Protein AF-A0AAV0PV82-F1 (afdb_monomer)

Solvent-accessible surface area (backbone atoms only — not comparable to full-atom values): 4302 Å² total; per-residue (Å²): 133,84,84,69,77,76,67,70,74,82,79,73,79,73,84,84,83,54,62,71,63,41,50,56,54,46,52,52,52,31,52,76,66,68,47,39,59,52,68,73,73,50,80,73,80,78,58,84,80,78,66,80,80,72,81,84,70,80,88,85,129

Organism: NCBI:txid586396

pLDDT: mean 74.52, std 16.82, range [39.88, 95.44]

Radius of gyration: 19.86 Å; Cα contacts (8 Å, |Δi|>4): 14; chains: 1; bounding box: 38×41×44 Å

Se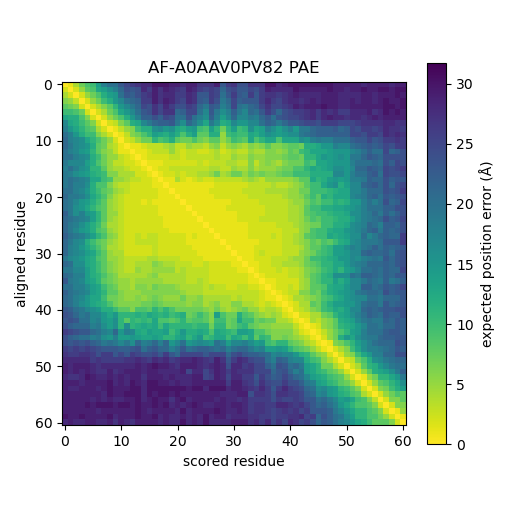condary structure (DSSP, 8-state):
-----------PPPP-S-HHHHHHHHHHHHHTTTTHHHHHH-PPPPPTTSS----SS----

Structure (mmCIF, N/CA/C/O backbone):
data_AF-A0AAV0PV82-F1
#
_entry.id   AF-A0AAV0PV82-F1
#
loop_
_atom_site.group_PDB
_atom_site.id
_atom_site.type_symbol
_atom_site.label_atom_id
_atom_site.label_alt_id
_atom_site.label_comp_id
_atom_site.label_asym_id
_atom_site.label_entity_id
_atom_site.label_seq_id
_atom_site.pdbx_PDB_ins_code
_atom_site.Cartn_x
_atom_site.Cartn_y
_atom_site.Cartn_z
_atom_site.occupancy
_atom_site.B_iso_or_equiv
_atom_site.auth_seq_id
_atom_site.auth_comp_id
_atom_site.auth_asym_id
_atom_site.auth_atom_id
_atom_site.pdbx_PDB_model_num
ATOM 1 N N . MET A 1 1 ? 0.956 30.324 -14.183 1.00 40.72 1 MET A N 1
ATOM 2 C CA . MET A 1 1 ? 1.548 29.100 -13.614 1.00 40.72 1 MET A CA 1
ATOM 3 C C . MET A 1 1 ? 0.517 28.573 -12.643 1.00 40.72 1 MET A C 1
ATOM 5 O O . MET A 1 1 ? 0.330 29.188 -11.607 1.00 40.72 1 MET A O 1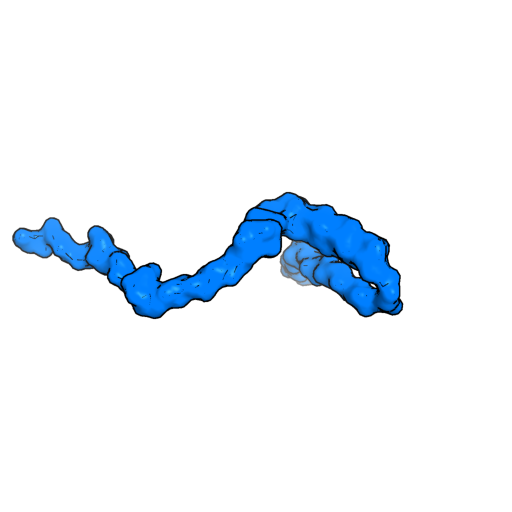
ATOM 9 N N . SER A 1 2 ? -0.277 27.588 -13.053 1.00 39.88 2 SER A N 1
ATOM 10 C CA . SER A 1 2 ? -1.342 27.069 -12.197 1.00 39.88 2 SER A CA 1
ATOM 11 C C . SER A 1 2 ? -0.707 26.148 -11.169 1.00 39.88 2 SER A C 1
ATOM 13 O O . SER A 1 2 ? -0.101 25.143 -11.539 1.00 39.88 2 SER A O 1
ATOM 15 N N . GLU A 1 3 ? -0.823 26.524 -9.901 1.00 55.97 3 GLU A N 1
ATOM 16 C CA . GLU A 1 3 ? -0.558 25.670 -8.749 1.00 55.97 3 GLU A CA 1
ATOM 17 C C . GLU A 1 3 ? -1.567 24.516 -8.772 1.00 55.97 3 GLU A C 1
ATOM 19 O O . GLU A 1 3 ? -2.617 24.540 -8.137 1.00 55.97 3 GLU A O 1
ATOM 24 N N . ASN A 1 4 ? -1.277 23.507 -9.592 1.00 52.38 4 ASN A N 1
ATOM 25 C CA . ASN A 1 4 ? -1.831 22.179 -9.417 1.00 52.38 4 ASN A CA 1
ATOM 26 C C . ASN A 1 4 ? -1.241 21.667 -8.107 1.00 52.38 4 ASN A C 1
ATOM 28 O O . ASN A 1 4 ? -0.074 21.270 -8.080 1.00 52.38 4 ASN A O 1
ATOM 32 N N . GLY A 1 5 ? -2.010 21.770 -7.023 1.00 53.56 5 GLY A N 1
ATOM 33 C CA . GLY A 1 5 ? -1.662 21.187 -5.741 1.00 53.56 5 GLY A CA 1
ATOM 34 C C . GLY A 1 5 ? -1.231 19.745 -5.968 1.00 53.56 5 GLY A C 1
ATOM 35 O O . GLY A 1 5 ? -2.055 18.886 -6.268 1.00 53.56 5 GLY A O 1
ATOM 36 N N . SER A 1 6 ? 0.075 19.500 -5.869 1.00 54.94 6 SER A N 1
ATOM 37 C CA . SER A 1 6 ? 0.661 18.171 -5.941 1.00 54.94 6 SER A CA 1
ATOM 38 C C . SER A 1 6 ? 0.311 17.444 -4.648 1.00 54.94 6 SER A C 1
ATOM 40 O O . SER A 1 6 ? 1.170 17.202 -3.803 1.00 54.94 6 SER A O 1
ATOM 42 N N . LEU A 1 7 ? -0.969 17.110 -4.480 1.00 57.19 7 LEU A N 1
ATOM 43 C CA . LEU A 1 7 ? -1.357 15.963 -3.683 1.00 57.19 7 LEU A CA 1
ATOM 44 C C . LEU A 1 7 ? -0.645 14.809 -4.369 1.00 57.19 7 LEU A C 1
ATOM 46 O O . LEU A 1 7 ? -1.020 14.447 -5.484 1.00 57.19 7 LEU A O 1
ATOM 50 N N . ALA A 1 8 ? 0.476 14.383 -3.781 1.00 58.38 8 ALA A N 1
ATOM 51 C CA . ALA A 1 8 ? 1.338 13.346 -4.319 1.00 58.38 8 ALA A CA 1
ATOM 52 C C . ALA A 1 8 ? 0.434 12.249 -4.866 1.00 58.38 8 ALA A C 1
ATOM 54 O O . ALA A 1 8 ? -0.360 11.689 -4.109 1.00 58.38 8 ALA A O 1
ATOM 55 N N . GLN A 1 9 ? 0.461 12.066 -6.190 1.00 63.97 9 GLN A N 1
ATOM 56 C CA . GLN A 1 9 ? -0.399 11.119 -6.882 1.00 63.97 9 GLN A CA 1
ATOM 57 C C . GLN A 1 9 ? -0.391 9.833 -6.066 1.00 63.97 9 GLN A C 1
ATOM 59 O O . GLN A 1 9 ? 0.681 9.258 -5.877 1.00 63.97 9 GLN A O 1
ATOM 64 N N . VAL A 1 10 ? -1.549 9.448 -5.515 1.00 63.56 10 VAL A N 1
ATOM 65 C CA . VAL A 1 10 ? 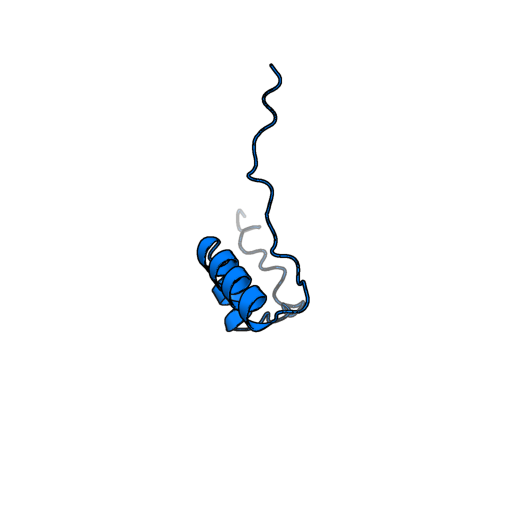-1.650 8.270 -4.653 1.00 63.56 10 VAL A CA 1
ATOM 66 C C . VAL A 1 10 ? -1.200 7.090 -5.502 1.00 63.56 10 VAL A C 1
ATOM 68 O O . VAL A 1 10 ? -1.912 6.637 -6.398 1.00 63.56 10 VAL A O 1
ATOM 71 N N . CYS A 1 11 ? 0.040 6.663 -5.293 1.00 70.50 11 CYS A N 1
ATOM 72 C CA . CYS A 1 11 ? 0.689 5.679 -6.137 1.00 70.50 11 CYS A CA 1
ATOM 73 C C . CYS A 1 11 ? 0.355 4.312 -5.555 1.00 70.50 11 CYS A C 1
ATOM 75 O O . CYS A 1 11 ? 1.192 3.672 -4.927 1.00 70.50 11 CYS A O 1
ATOM 77 N N . ILE A 1 12 ? -0.918 3.923 -5.678 1.00 83.62 12 ILE A N 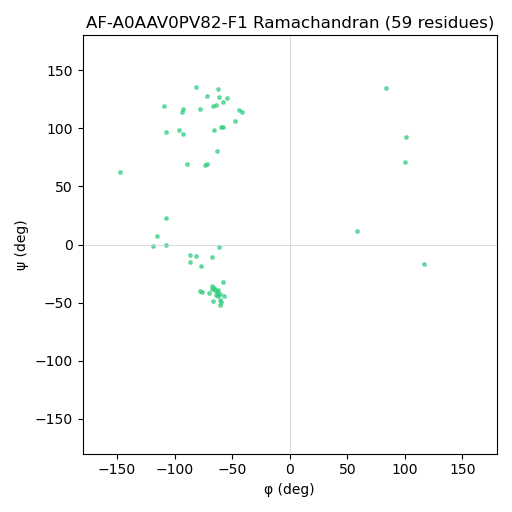1
ATOM 78 C CA . ILE A 1 12 ? -1.379 2.612 -5.231 1.00 83.62 12 ILE A CA 1
ATOM 79 C C . ILE A 1 12 ? -0.662 1.564 -6.094 1.00 83.62 12 ILE A C 1
ATOM 81 O O . ILE A 1 12 ? -0.824 1.585 -7.320 1.00 83.62 12 ILE A O 1
ATOM 85 N N . PRO A 1 13 ? 0.126 0.657 -5.492 1.00 85.44 13 PRO A N 1
ATOM 86 C CA . PRO A 1 13 ? 0.819 -0.393 -6.224 1.00 85.44 13 PRO A CA 1
ATOM 87 C C . PRO A 1 13 ? -0.165 -1.268 -7.003 1.00 85.44 13 PRO A C 1
ATOM 89 O O . PRO A 1 13 ? -1.083 -1.872 -6.442 1.00 85.44 13 PRO A O 1
ATOM 92 N N . LYS A 1 14 ? 0.033 -1.355 -8.319 1.00 88.38 14 LYS A N 1
ATOM 93 C CA . LYS A 1 14 ? -0.754 -2.233 -9.184 1.00 88.38 14 LYS A CA 1
ATOM 94 C C . LYS A 1 14 ? -0.199 -3.653 -9.108 1.00 88.38 14 LYS A C 1
ATOM 96 O O . LYS A 1 14 ? 1.006 -3.843 -9.210 1.00 88.38 14 LYS A O 1
ATOM 101 N N . PHE A 1 15 ? -1.081 -4.638 -8.986 1.00 91.75 15 PHE A N 1
ATOM 102 C CA . PHE A 1 15 ? -0.701 -6.041 -9.110 1.00 91.75 15 PHE A CA 1
ATOM 103 C C . PHE A 1 15 ? -0.382 -6.388 -10.572 1.00 91.75 15 PHE A C 1
ATOM 105 O O . PHE A 1 15 ? -1.190 -6.112 -11.467 1.00 91.75 15 PHE A O 1
ATOM 112 N N . ASP A 1 16 ? 0.784 -6.983 -10.813 1.00 90.00 16 ASP A N 1
ATOM 113 C CA . ASP A 1 16 ? 1.294 -7.339 -12.144 1.00 90.00 16 ASP A CA 1
ATOM 114 C C . ASP A 1 16 ? 1.517 -8.850 -12.344 1.00 90.00 16 ASP A C 1
ATOM 116 O O . ASP A 1 16 ? 1.848 -9.279 -13.448 1.00 90.00 16 ASP A O 1
ATOM 120 N N . GLY A 1 17 ? 1.261 -9.660 -11.314 1.00 94.69 17 GLY A N 1
ATOM 121 C CA . GLY A 1 17 ? 1.418 -11.114 -11.338 1.00 94.69 17 GLY A CA 1
ATOM 122 C C . GLY A 1 17 ? 2.476 -11.638 -10.368 1.00 94.69 17 GLY A C 1
ATOM 123 O O . GLY A 1 17 ? 2.424 -12.821 -10.033 1.00 94.69 17 GLY A O 1
ATOM 124 N N . ASP A 1 18 ? 3.376 -10.785 -9.867 1.00 95.38 18 ASP A N 1
ATOM 125 C CA . ASP A 1 18 ? 4.340 -11.155 -8.827 1.00 95.38 18 ASP A CA 1
ATOM 126 C C . ASP A 1 18 ? 3.811 -10.749 -7.445 1.00 95.38 18 ASP A C 1
ATOM 128 O O . ASP A 1 18 ? 3.860 -9.589 -7.032 1.00 95.38 18 ASP A O 1
ATOM 132 N N . TYR A 1 19 ? 3.240 -11.721 -6.732 1.00 93.88 19 TYR A N 1
ATOM 133 C CA . TYR A 1 19 ? 2.640 -11.477 -5.421 1.00 93.88 19 TYR A CA 1
ATOM 134 C C . TYR A 1 19 ? 3.680 -11.116 -4.357 1.00 93.88 19 TYR A C 1
ATOM 136 O O . TYR A 1 19 ? 3.399 -10.283 -3.496 1.00 93.88 19 TYR A O 1
ATOM 144 N N . ASP A 1 20 ? 4.874 -11.706 -4.413 1.00 95.44 20 ASP A N 1
ATOM 145 C CA . ASP A 1 20 ? 5.928 -11.471 -3.423 1.00 95.44 20 ASP A CA 1
ATOM 146 C C . ASP A 1 20 ? 6.410 -10.020 -3.528 1.00 95.44 20 ASP A C 1
ATOM 148 O O . ASP A 1 20 ? 6.383 -9.269 -2.549 1.00 95.44 20 ASP A O 1
ATOM 152 N N . HIS A 1 21 ? 6.695 -9.574 -4.757 1.00 92.75 21 HIS A N 1
ATOM 153 C CA . HIS A 1 21 ? 7.045 -8.184 -5.031 1.00 92.75 21 HIS A CA 1
ATOM 154 C C . HIS A 1 21 ? 5.905 -7.235 -4.640 1.00 92.75 21 HIS A C 1
ATOM 156 O O . HIS A 1 21 ? 6.118 -6.269 -3.900 1.00 92.75 21 HIS A O 1
ATOM 162 N N . TRP A 1 22 ? 4.687 -7.493 -5.122 1.00 93.69 22 TRP A N 1
ATOM 163 C CA . TRP A 1 22 ? 3.544 -6.614 -4.881 1.00 93.69 22 TRP A CA 1
ATOM 164 C C . TRP A 1 22 ? 3.219 -6.481 -3.388 1.00 93.69 22 TRP A C 1
ATOM 166 O O . TRP A 1 22 ? 2.982 -5.368 -2.912 1.00 93.69 22 TRP A O 1
ATOM 176 N N . SER A 1 23 ? 3.257 -7.584 -2.635 1.00 91.56 23 SER A N 1
ATOM 177 C CA . SER A 1 23 ? 2.961 -7.584 -1.199 1.00 91.56 23 SER A CA 1
ATOM 178 C C . SER A 1 23 ? 3.983 -6.776 -0.397 1.00 91.56 23 SER A C 1
ATOM 180 O O . SER A 1 23 ? 3.585 -6.006 0.475 1.00 91.56 23 SER A O 1
ATOM 182 N N . LEU A 1 24 ? 5.272 -6.849 -0.748 1.00 93.31 24 LEU A N 1
ATOM 183 C CA . LEU A 1 24 ? 6.327 -6.062 -0.108 1.00 93.31 24 LEU A CA 1
ATOM 184 C C . LEU A 1 24 ? 6.119 -4.552 -0.310 1.00 93.31 24 LEU A C 1
ATOM 186 O O . LEU A 1 24 ? 6.240 -3.763 0.633 1.00 93.31 24 LEU A O 1
ATOM 190 N N . VAL A 1 25 ? 5.774 -4.139 -1.533 1.00 92.06 25 VAL A N 1
ATOM 191 C CA . VAL A 1 25 ? 5.539 -2.723 -1.861 1.00 92.06 25 VAL A CA 1
ATOM 192 C C . VAL A 1 25 ? 4.251 -2.215 -1.205 1.00 92.06 25 VAL A C 1
ATOM 194 O O . VAL A 1 25 ? 4.242 -1.112 -0.654 1.00 92.06 25 VAL A O 1
ATOM 197 N N . MET A 1 26 ? 3.181 -3.015 -1.209 1.00 90.94 26 MET A N 1
ATOM 198 C CA . MET A 1 26 ? 1.919 -2.694 -0.532 1.00 90.94 26 MET A CA 1
ATOM 199 C C . MET A 1 26 ? 2.074 -2.595 0.987 1.00 90.94 26 MET A C 1
ATOM 201 O O . MET A 1 26 ? 1.547 -1.656 1.584 1.00 90.94 26 MET A O 1
ATOM 205 N N . GLU A 1 27 ? 2.810 -3.515 1.618 1.00 91.81 27 GLU A N 1
ATOM 206 C CA . GLU A 1 27 ? 3.076 -3.471 3.060 1.00 91.81 27 GLU A CA 1
ATOM 207 C C . GLU A 1 27 ? 3.825 -2.184 3.432 1.00 91.81 27 GLU A C 1
ATOM 209 O O . GLU A 1 27 ? 3.408 -1.463 4.344 1.00 91.81 27 GLU A O 1
ATOM 214 N N . ASN A 1 28 ? 4.886 -1.841 2.694 1.00 91.69 28 ASN A N 1
ATOM 215 C CA . ASN A 1 28 ? 5.643 -0.615 2.940 1.00 91.69 28 ASN A CA 1
ATOM 216 C C . ASN A 1 28 ? 4.791 0.648 2.721 1.00 91.69 28 ASN A C 1
ATOM 218 O O . ASN A 1 28 ? 4.851 1.584 3.521 1.00 91.69 28 ASN A O 1
ATOM 222 N N . PHE A 1 29 ? 3.964 0.664 1.671 1.00 91.06 29 PHE A N 1
ATOM 223 C CA . PHE A 1 29 ? 3.035 1.760 1.400 1.00 91.06 29 PHE A CA 1
ATOM 224 C C . PHE A 1 29 ? 2.049 1.970 2.559 1.00 91.06 29 PHE A C 1
ATOM 226 O O . PHE A 1 29 ? 1.924 3.083 3.069 1.00 91.06 29 PHE A O 1
ATOM 233 N N . LEU A 1 30 ? 1.401 0.900 3.028 1.00 90.50 30 LEU A N 1
ATOM 234 C CA . LEU A 1 30 ? 0.428 0.962 4.122 1.00 90.50 30 LEU A CA 1
ATOM 235 C C . LEU A 1 30 ? 1.072 1.355 5.456 1.00 90.50 30 LEU A C 1
ATOM 237 O O . LEU A 1 30 ? 0.470 2.111 6.220 1.00 90.50 30 LEU A O 1
ATOM 241 N N . ARG A 1 31 ? 2.297 0.893 5.737 1.00 89.00 31 ARG A N 1
ATOM 242 C CA . ARG A 1 31 ? 3.048 1.305 6.936 1.00 89.00 31 ARG A CA 1
ATOM 243 C C . ARG A 1 31 ? 3.460 2.774 6.893 1.00 89.00 31 ARG A C 1
ATOM 245 O O . ARG A 1 31 ? 3.362 3.444 7.914 1.00 89.00 31 ARG A O 1
ATOM 252 N N . SER A 1 32 ? 3.842 3.297 5.726 1.00 88.62 32 SER A N 1
ATOM 253 C CA . SER A 1 32 ? 4.156 4.725 5.540 1.00 88.62 32 SER A CA 1
ATOM 254 C C . SER A 1 32 ? 2.938 5.648 5.678 1.00 88.62 32 SER A C 1
ATOM 256 O O . SER A 1 32 ? 3.097 6.868 5.687 1.00 88.62 32 SER A O 1
ATOM 258 N N . GLN A 1 33 ? 1.731 5.090 5.716 1.00 87.44 33 GLN A N 1
ATOM 259 C CA . GLN A 1 33 ? 0.476 5.818 5.883 1.00 87.44 33 GLN A CA 1
ATOM 260 C C . GLN A 1 33 ? -0.226 5.460 7.202 1.00 87.44 33 GLN A C 1
ATOM 262 O O . GLN A 1 33 ? -1.376 5.833 7.399 1.00 87.44 33 GLN A O 1
ATOM 267 N N . GLU A 1 34 ? 0.439 4.691 8.074 1.00 87.44 34 GLU A N 1
ATOM 268 C CA . GLU A 1 34 ? -0.093 4.22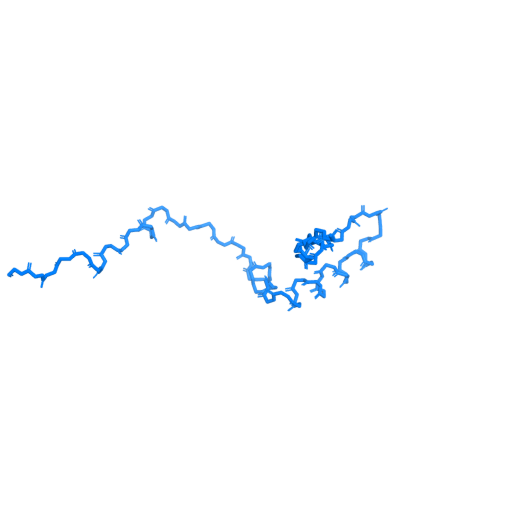0 9.363 1.00 87.44 34 GLU A CA 1
ATOM 269 C C . GLU A 1 34 ? -1.387 3.376 9.249 1.00 87.44 34 GLU A C 1
ATOM 271 O O . GLU A 1 34 ? -2.000 3.020 10.252 1.00 87.44 34 GLU A O 1
ATOM 276 N N . TYR A 1 35 ? -1.770 2.953 8.037 1.00 86.50 35 TYR A N 1
ATOM 277 C CA . TYR A 1 35 ? -2.962 2.132 7.776 1.00 86.50 35 TYR A CA 1
ATOM 278 C C . TYR A 1 35 ? -2.752 0.637 8.030 1.00 86.50 35 TYR A C 1
ATOM 280 O O . TYR A 1 35 ? -3.716 -0.129 8.029 1.00 86.50 35 TYR A O 1
ATOM 288 N N . TRP A 1 36 ? -1.510 0.195 8.246 1.00 87.75 36 TRP A N 1
ATOM 289 C CA . TRP A 1 36 ? -1.196 -1.227 8.414 1.00 87.75 36 TRP A CA 1
ATOM 290 C C . TRP A 1 36 ? -1.960 -1.891 9.570 1.00 87.75 36 TRP A C 1
ATOM 292 O O . TRP A 1 36 ? -2.327 -3.055 9.444 1.00 87.75 36 TRP A O 1
ATOM 302 N N . GLY A 1 37 ? -2.263 -1.157 10.650 1.00 85.25 37 GLY A N 1
ATOM 303 C CA . GLY A 1 37 ? -3.058 -1.679 11.772 1.00 85.25 37 GLY A CA 1
ATOM 304 C C . GLY A 1 37 ? -4.429 -2.194 11.327 1.00 85.25 37 GLY A C 1
ATOM 305 O O . GLY A 1 37 ? -4.789 -3.327 11.622 1.00 85.25 37 GLY A O 1
ATOM 306 N N . VAL A 1 38 ? -5.127 -1.438 10.472 1.00 85.75 38 VAL A N 1
ATOM 307 C CA . VAL A 1 38 ? -6.453 -1.811 9.945 1.00 85.75 38 VAL A CA 1
ATOM 308 C C . VAL A 1 38 ? -6.402 -3.097 9.115 1.00 85.75 38 VAL A C 1
ATOM 310 O O . VAL A 1 38 ? -7.308 -3.928 9.180 1.00 85.75 38 VAL A O 1
ATOM 313 N N . VAL A 1 39 ? -5.341 -3.270 8.324 1.00 84.00 39 VAL A N 1
ATOM 314 C CA . VAL A 1 39 ? -5.169 -4.442 7.453 1.00 84.00 39 VAL A CA 1
ATOM 315 C C . VAL A 1 39 ? -4.708 -5.664 8.250 1.00 84.00 39 VAL A C 1
ATOM 317 O O . VAL A 1 39 ? -5.193 -6.765 8.006 1.00 84.00 39 VAL A O 1
ATOM 320 N N . SER A 1 40 ? -3.804 -5.475 9.216 1.00 83.19 40 SER A N 1
ATOM 321 C CA . SER A 1 40 ? -3.226 -6.554 10.022 1.00 83.19 40 SER A CA 1
ATOM 322 C C . SER A 1 40 ? -4.180 -7.081 11.091 1.00 83.19 40 SER A C 1
ATOM 324 O O . SER A 1 40 ? -4.208 -8.285 11.331 1.00 83.19 40 SER A O 1
ATOM 326 N N . GLU A 1 41 ? -4.920 -6.201 11.766 1.00 84.88 41 GLU A N 1
ATOM 327 C CA . GLU A 1 41 ? -5.89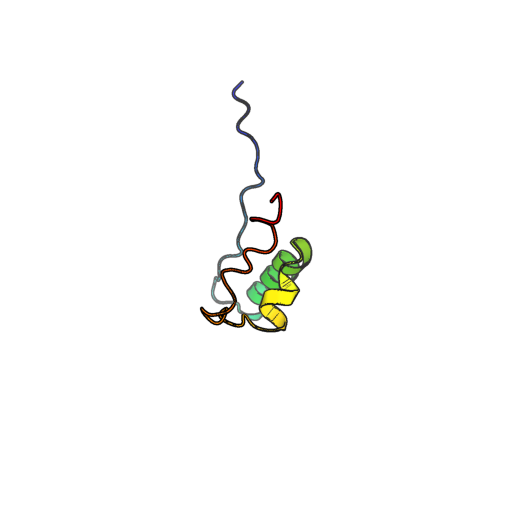8 -6.591 12.791 1.00 84.88 41 GLU A CA 1
ATOM 328 C C . GLU A 1 41 ? -7.194 -7.121 12.157 1.00 84.88 41 GLU A C 1
ATOM 330 O O . GLU A 1 41 ? -7.950 -7.854 12.796 1.00 84.88 41 GLU A O 1
ATOM 335 N N . GLY A 1 42 ? -7.408 -6.808 10.875 1.00 77.56 42 GLY A N 1
ATOM 336 C CA . GLY A 1 42 ? -8.623 -7.104 10.136 1.00 77.56 42 GLY A CA 1
ATOM 337 C C . GLY A 1 42 ? -9.690 -6.040 10.381 1.00 77.56 42 GLY A C 1
ATOM 338 O O . GLY A 1 42 ? -9.953 -5.626 11.510 1.00 77.56 42 GLY A O 1
ATOM 339 N N . TYR A 1 43 ? -10.343 -5.594 9.308 1.00 77.12 43 TYR A N 1
ATOM 340 C CA . TYR A 1 43 ? -11.471 -4.676 9.424 1.00 77.12 43 TYR A CA 1
ATOM 341 C C . TYR A 1 43 ? -12.646 -5.382 10.107 1.00 77.12 43 TYR A C 1
ATOM 343 O O . TYR A 1 43 ? -13.176 -6.370 9.593 1.00 77.12 43 TYR A O 1
ATOM 351 N N . LYS A 1 44 ? -13.072 -4.860 11.258 1.00 79.56 44 LYS A N 1
ATOM 352 C CA . LYS A 1 44 ? -14.320 -5.261 11.901 1.00 79.56 44 LYS A CA 1
ATOM 353 C C . LYS A 1 44 ? -15.408 -4.306 11.435 1.00 79.56 44 LYS A C 1
ATOM 355 O O . LYS A 1 44 ? -15.328 -3.112 11.709 1.00 79.56 44 LYS A O 1
ATOM 360 N N . GLU A 1 45 ? -16.402 -4.834 10.726 1.00 79.19 45 GLU A N 1
ATOM 361 C CA . GLU A 1 45 ? -17.575 -4.051 10.342 1.00 79.19 45 GLU A CA 1
ATOM 362 C C . GLU A 1 45 ? -18.189 -3.433 11.611 1.00 79.19 45 GLU A C 1
ATOM 364 O O . GLU A 1 45 ? -18.408 -4.165 12.590 1.00 79.19 45 GLU A O 1
ATOM 369 N N . PRO A 1 46 ? -18.393 -2.103 11.656 1.00 72.25 46 PRO A N 1
ATOM 370 C CA . PRO A 1 46 ? -19.009 -1.474 12.808 1.00 72.25 46 PRO A CA 1
ATOM 371 C C . PRO A 1 46 ? -20.412 -2.050 12.954 1.00 72.25 46 PRO A C 1
ATOM 373 O O . PRO A 1 46 ? -21.199 -2.079 12.007 1.00 72.25 46 PRO A O 1
ATOM 376 N N . THR A 1 47 ? -20.730 -2.552 14.145 1.00 74.44 47 THR A N 1
ATOM 377 C CA . THR A 1 47 ? -22.101 -2.949 14.437 1.00 74.44 47 THR A CA 1
ATOM 378 C C . THR A 1 47 ? -22.971 -1.691 14.340 1.00 74.44 47 THR A C 1
ATOM 380 O O . THR A 1 47 ? -22.613 -0.667 14.922 1.00 74.44 47 THR A O 1
ATOM 383 N N . PRO A 1 48 ? -24.132 -1.734 13.662 1.00 71.44 48 PRO A N 1
ATOM 384 C CA . PRO A 1 48 ? -24.987 -0.557 13.456 1.00 71.44 48 PRO A CA 1
ATOM 385 C C . PRO A 1 48 ? -25.524 0.077 14.756 1.00 71.44 48 PRO A C 1
ATOM 387 O O . PRO A 1 48 ? -26.216 1.086 14.712 1.00 71.44 48 PRO A O 1
ATOM 390 N N . THR A 1 49 ? -25.216 -0.507 15.916 1.00 58.78 49 THR A N 1
ATOM 391 C CA . THR A 1 49 ? -25.560 0.001 17.249 1.00 58.78 49 THR A CA 1
ATOM 392 C C . THR A 1 49 ? -24.524 0.989 17.807 1.00 58.78 49 THR A C 1
ATOM 394 O O . THR A 1 49 ? -24.831 1.690 18.764 1.00 58.78 49 THR A O 1
ATOM 397 N N . GLU A 1 50 ? -23.317 1.071 17.236 1.00 57.69 50 GLU A N 1
ATOM 398 C CA . GLU A 1 50 ? -22.241 1.969 17.699 1.00 57.69 50 GLU A CA 1
ATOM 399 C C . GLU A 1 50 ? -22.015 3.160 16.749 1.00 57.69 50 GLU A C 1
ATOM 401 O O . GLU A 1 50 ? -20.962 3.786 16.729 1.00 57.69 50 GLU A O 1
ATOM 406 N N . GLU A 1 51 ? -23.032 3.506 15.963 1.00 58.19 51 GLU A N 1
ATOM 407 C CA . GLU A 1 51 ? -23.157 4.819 15.344 1.00 58.19 51 GLU A CA 1
ATOM 408 C C . GLU A 1 51 ? -24.313 5.509 16.077 1.00 58.19 51 GLU A C 1
ATOM 410 O O . GLU A 1 51 ? -25.422 4.984 16.085 1.00 58.19 51 GLU A O 1
ATOM 415 N N . LEU A 1 52 ? -24.040 6.647 16.723 1.00 58.69 52 LEU A N 1
ATOM 416 C CA . LEU A 1 52 ? -24.889 7.408 17.662 1.00 58.69 52 LEU A CA 1
ATOM 417 C C . LEU A 1 52 ? -24.571 7.181 19.151 1.00 58.69 52 LEU A C 1
ATOM 419 O O . LEU A 1 52 ? -25.403 6.713 19.927 1.00 58.69 52 LEU A O 1
ATOM 423 N N . SER A 1 53 ? -23.425 7.695 19.602 1.00 53.41 53 SER A N 1
ATOM 424 C CA . SER A 1 53 ? 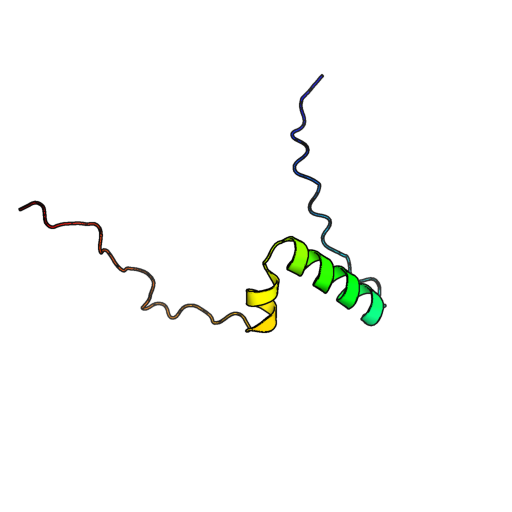-23.387 8.343 20.916 1.00 53.41 53 SER A CA 1
ATOM 425 C C . SER A 1 53 ? -23.641 9.853 20.731 1.00 53.41 53 SER A C 1
ATOM 427 O O . SER A 1 53 ? -22.724 10.618 20.437 1.00 53.41 53 SER A O 1
ATOM 429 N N . PRO A 1 54 ? -24.891 10.342 20.867 1.00 54.19 54 PRO A N 1
ATOM 430 C CA . PRO A 1 54 ? -25.157 11.766 21.039 1.00 54.19 54 PRO A CA 1
ATOM 431 C C . PRO A 1 54 ? -24.740 12.163 22.463 1.00 54.19 54 PRO A C 1
ATOM 433 O O . PRO A 1 54 ? -25.585 12.431 23.311 1.00 54.19 54 PRO A O 1
ATOM 436 N N . VAL A 1 55 ? -23.440 12.146 22.762 1.00 57.28 55 VAL A N 1
ATOM 437 C CA . VAL A 1 55 ? -22.925 12.564 24.080 1.00 57.28 55 VAL A CA 1
ATOM 438 C C . VAL A 1 55 ? -22.663 14.068 24.169 1.00 57.28 55 VAL A C 1
ATOM 440 O O . VAL A 1 55 ? -22.512 14.577 25.272 1.00 57.28 55 VAL A O 1
ATOM 443 N N . ASP A 1 56 ? -22.737 14.803 23.054 1.00 60.38 56 ASP A N 1
ATOM 444 C CA . ASP A 1 56 ? -22.535 16.262 23.041 1.00 60.38 56 ASP A CA 1
ATOM 445 C C . ASP A 1 56 ? -23.815 17.084 22.824 1.00 60.38 56 ASP A C 1
ATOM 447 O O . ASP A 1 56 ? -23.789 18.315 22.843 1.00 60.38 56 ASP A O 1
ATOM 451 N N . ALA A 1 57 ? -24.972 16.438 22.665 1.00 55.16 57 ALA A N 1
ATOM 452 C CA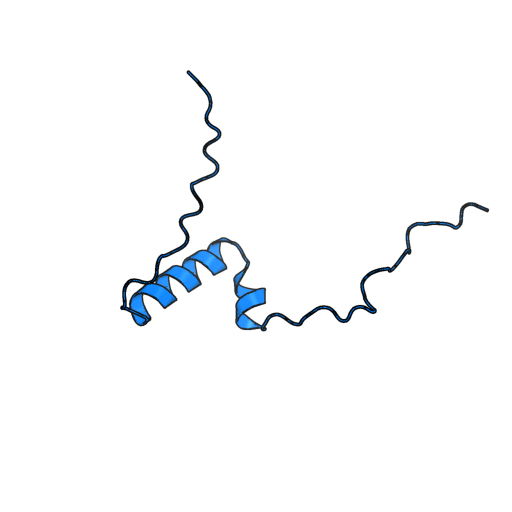 . ALA A 1 57 ? -26.240 17.141 22.535 1.00 55.16 57 ALA A CA 1
ATOM 453 C C . ALA A 1 57 ? -27.077 16.976 23.806 1.00 55.16 57 ALA A C 1
ATOM 455 O O . ALA A 1 57 ? -27.865 16.041 23.918 1.00 55.16 57 ALA A O 1
ATOM 456 N N . LYS A 1 58 ? -26.988 17.993 24.679 1.00 51.25 58 LYS A N 1
ATOM 457 C CA . LYS A 1 58 ? -28.009 18.412 25.663 1.00 51.25 58 LYS A CA 1
ATOM 458 C C . LYS A 1 58 ? -27.778 17.965 27.114 1.00 51.25 58 LYS A C 1
ATOM 460 O O . LYS A 1 58 ? -28.333 16.984 27.584 1.00 51.25 58 LYS A O 1
ATOM 465 N N . SER A 1 59 ? -27.116 18.841 27.871 1.00 49.16 59 SER A N 1
ATOM 466 C CA . SER A 1 59 ? -27.674 19.293 29.153 1.00 49.16 59 SER A CA 1
ATOM 467 C C . SER A 1 59 ? -27.268 20.744 29.435 1.00 49.16 59 SER A C 1
ATOM 469 O O . SER A 1 59 ? -26.561 21.049 30.389 1.00 49.16 59 SER A O 1
ATOM 471 N N . LEU A 1 60 ? -27.712 21.649 28.558 1.00 55.78 60 LEU A N 1
ATOM 472 C CA . LEU A 1 60 ? -28.108 22.990 28.980 1.00 55.78 60 LEU A CA 1
ATOM 473 C C . LEU A 1 60 ? -29.622 22.903 29.218 1.00 55.78 60 LEU A C 1
ATOM 475 O O . LEU A 1 60 ? -30.369 22.627 28.272 1.00 55.78 60 LEU A O 1
ATOM 479 N N . GLY A 1 61 ? -30.048 23.057 30.469 1.00 45.38 61 GLY A N 1
ATOM 480 C CA . GLY A 1 61 ? -31.444 22.968 30.898 1.00 45.38 61 GLY A CA 1
ATOM 4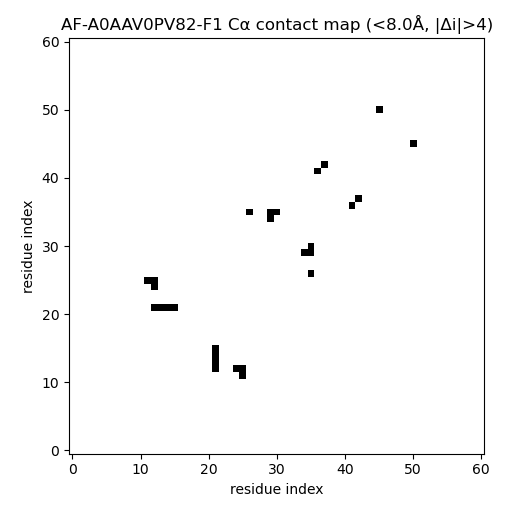81 C C . GLY A 1 61 ? -31.547 22.717 32.386 1.00 45.38 61 GLY A C 1
ATOM 482 O O . GLY A 1 61 ? -31.336 21.549 32.768 1.00 45.38 61 GLY A O 1
#

Mean predicted aligned error: 14.25 Å

Sequence (61 aa):
MSENGSLAQVCIPKFDGDYDHWSLVMENFLRSQEYWGVVSEGYKEPTPTEELSPVDAKSLG

Foldseek 3Di:
DDCPPPPPPLCQQDDDPDPVVNVVVNCVSCVVVVNVCCVVVDPDDDDPVPPDPPVPPDDPD